Protein AF-A0A936GBW5-F1 (afdb_monomer)

Foldseek 3Di:
DDDDDDPDLALVSVQVSLVPDDQDQEEEDQPPVSVVVHDRVHHYDYDPDCPPCPVVVVLVVVCCVQVVCSVDVPPDDDPDPVVVRVVVVVVVVVVVVVVVD

pLDDT: mean 88.32, std 7.28, range [64.94, 95.25]

Radius of gyration: 15.03 Å; Cα contacts (8 Å, |Δi|>4): 65; chains: 1; bounding box: 37×28×36 Å

Mean predicted aligned error: 4.81 Å

Secondary structure (DSSP, 8-state):
------SS--HHHHHHHHHHSPPPSSEEE---TTGGG---SS-EEE---GGGTHHHHHHHHHHHHH-HHHH-TTT---S-HHHHHHHHHHHHHHHHHHHH-

Structure (mmCIF, N/CA/C/O backbone):
data_AF-A0A936GBW5-F1
#
_entry.id   AF-A0A936GBW5-F1
#
loop_
_atom_site.group_PDB
_atom_site.id
_atom_site.type_symbol
_atom_site.label_atom_id
_atom_site.label_alt_id
_atom_site.label_comp_id
_atom_site.label_asym_id
_atom_site.label_entity_id
_atom_site.label_seq_id
_atom_site.pdbx_PDB_ins_code
_atom_site.Cartn_x
_atom_site.Cartn_y
_atom_site.Cartn_z
_atom_site.occupancy
_atom_site.B_iso_or_equiv
_atom_site.auth_seq_id
_atom_site.auth_comp_id
_atom_site.auth_asym_id
_atom_site.auth_atom_id
_atom_site.pdbx_PDB_model_num
ATOM 1 N N . MET A 1 1 ? 0.522 -0.564 13.061 1.00 66.50 1 MET A N 1
ATOM 2 C CA . MET A 1 1 ? 0.263 -0.143 11.666 1.00 66.50 1 MET A CA 1
ATOM 3 C C . MET A 1 1 ? 0.545 -1.325 10.747 1.00 66.50 1 MET A C 1
ATOM 5 O O . MET A 1 1 ? 1.655 -1.844 10.797 1.00 66.50 1 MET A O 1
ATOM 9 N N . SER A 1 2 ? -0.458 -1.798 9.999 1.00 81.44 2 SER A N 1
ATOM 10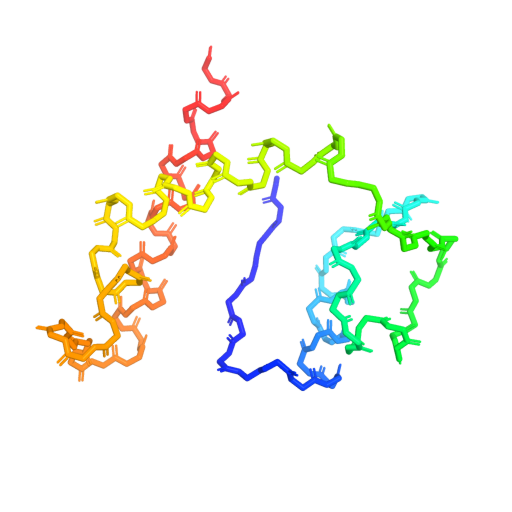 C CA . SER A 1 2 ? -0.316 -2.895 9.024 1.00 81.44 2 SER A CA 1
ATOM 11 C C . SER A 1 2 ? -0.090 -2.326 7.622 1.00 81.44 2 SER A C 1
ATOM 13 O O . SER A 1 2 ? -0.585 -1.241 7.325 1.00 81.44 2 SER A O 1
ATOM 15 N N . TRP A 1 3 ? 0.669 -3.026 6.784 1.00 89.88 3 TRP A N 1
ATOM 16 C CA . TRP A 1 3 ? 0.929 -2.657 5.392 1.00 89.88 3 TRP A CA 1
ATOM 17 C C . TRP A 1 3 ? 1.242 -3.912 4.576 1.00 89.88 3 TRP A C 1
ATOM 19 O O . TRP A 1 3 ? 1.694 -4.916 5.128 1.00 89.88 3 TRP A O 1
ATOM 29 N N . ASP A 1 4 ? 1.047 -3.832 3.262 1.00 90.75 4 ASP A N 1
ATOM 30 C CA . ASP A 1 4 ? 1.396 -4.899 2.327 1.00 90.75 4 ASP A CA 1
ATOM 31 C C . ASP A 1 4 ? 1.863 -4.323 0.980 1.00 90.75 4 ASP A C 1
ATOM 33 O O . ASP A 1 4 ? 1.617 -3.156 0.665 1.00 90.75 4 ASP A O 1
ATOM 37 N N . VAL A 1 5 ? 2.558 -5.133 0.181 1.00 90.56 5 VAL A N 1
ATOM 38 C CA . VAL A 1 5 ? 3.005 -4.785 -1.173 1.00 90.56 5 VAL A CA 1
ATOM 39 C C . VAL A 1 5 ? 2.472 -5.815 -2.156 1.00 90.56 5 VAL A C 1
ATOM 41 O O . VAL A 1 5 ? 2.961 -6.939 -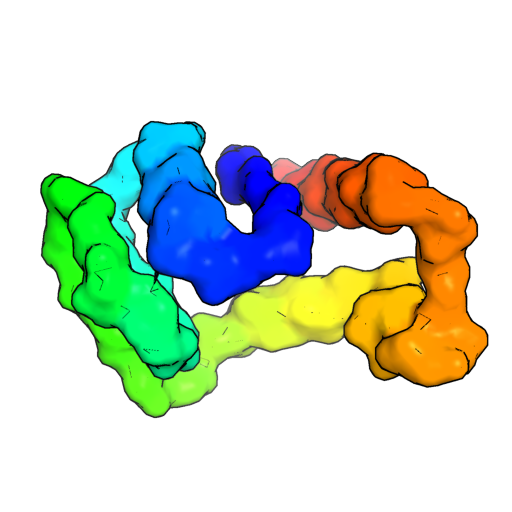2.237 1.00 90.56 5 VAL A O 1
ATOM 44 N N . VAL A 1 6 ? 1.515 -5.385 -2.974 1.00 90.19 6 VAL A N 1
ATOM 45 C CA . VAL A 1 6 ? 0.945 -6.192 -4.056 1.00 90.19 6 VAL A CA 1
ATOM 46 C C . VAL A 1 6 ? 1.631 -5.880 -5.388 1.00 90.19 6 VAL A C 1
ATOM 48 O O . VAL A 1 6 ? 1.819 -4.719 -5.757 1.00 90.19 6 VAL A O 1
ATOM 51 N N . ALA A 1 7 ? 2.024 -6.919 -6.130 1.00 87.50 7 ALA A N 1
ATOM 52 C CA . ALA A 1 7 ? 2.650 -6.764 -7.448 1.00 87.50 7 ALA A CA 1
ATOM 53 C C . ALA A 1 7 ? 1.638 -6.353 -8.531 1.00 87.50 7 ALA A C 1
ATOM 55 O O . ALA A 1 7 ? 1.971 -5.603 -9.450 1.00 87.50 7 ALA A O 1
ATOM 56 N N . HIS A 1 8 ? 0.400 -6.830 -8.394 1.00 90.19 8 HIS A N 1
ATOM 57 C CA . HIS A 1 8 ? -0.701 -6.579 -9.311 1.00 90.19 8 HIS A CA 1
A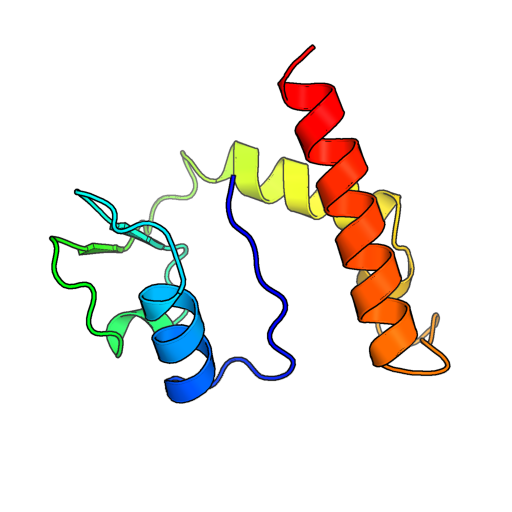TOM 58 C C . HIS A 1 8 ? -1.918 -6.110 -8.516 1.00 90.19 8 HIS A C 1
ATOM 60 O O . HIS A 1 8 ? -2.203 -6.636 -7.444 1.00 90.19 8 HIS A O 1
ATOM 66 N N . ARG A 1 9 ? -2.633 -5.114 -9.045 1.00 89.94 9 ARG A N 1
ATOM 67 C CA . ARG A 1 9 ? -3.864 -4.577 -8.447 1.00 89.94 9 ARG A CA 1
ATOM 68 C C . ARG A 1 9 ? -5.084 -5.360 -8.943 1.00 89.94 9 ARG A C 1
ATOM 70 O O . ARG A 1 9 ? -5.969 -4.772 -9.556 1.00 89.94 9 ARG A O 1
ATOM 77 N N . THR A 1 10 ? -5.074 -6.683 -8.776 1.00 93.81 10 THR A N 1
ATOM 78 C CA . THR A 1 10 ? -6.240 -7.525 -9.091 1.00 93.81 10 THR A CA 1
ATOM 79 C C . THR A 1 10 ? -7.174 -7.592 -7.888 1.00 93.81 10 THR A C 1
ATOM 81 O O . THR A 1 10 ? -6.732 -7.376 -6.756 1.00 93.81 10 THR A O 1
ATOM 84 N N . THR A 1 11 ? -8.449 -7.895 -8.119 1.00 93.50 11 THR A N 1
ATOM 85 C CA . THR A 1 11 ? -9.446 -8.037 -7.049 1.00 93.50 11 THR A CA 1
ATOM 86 C C . THR A 1 11 ? -9.006 -9.073 -6.017 1.00 93.50 11 THR A C 1
ATOM 88 O O . THR A 1 11 ? -9.054 -8.801 -4.825 1.00 93.50 11 THR A O 1
ATOM 91 N N . GLU A 1 12 ? -8.456 -10.207 -6.450 1.00 94.44 12 GLU A N 1
ATOM 92 C CA . GLU A 1 12 ? -7.992 -11.281 -5.563 1.00 94.44 12 GLU A CA 1
ATOM 93 C C . GLU A 1 12 ? -6.824 -10.821 -4.684 1.00 94.44 12 GLU A C 1
ATOM 95 O O . GLU A 1 12 ? -6.785 -11.102 -3.486 1.00 94.44 12 GLU A O 1
ATOM 100 N N . ALA A 1 13 ? -5.872 -10.080 -5.260 1.00 94.50 13 ALA A N 1
ATOM 101 C CA . ALA A 1 13 ? -4.725 -9.568 -4.517 1.00 94.50 13 ALA A CA 1
ATOM 102 C C . ALA A 1 13 ? -5.145 -8.526 -3.469 1.00 94.50 13 ALA A C 1
ATOM 104 O O . ALA A 1 13 ? -4.613 -8.521 -2.356 1.00 94.50 13 ALA A O 1
ATOM 105 N N . LEU A 1 14 ? -6.098 -7.658 -3.818 1.00 93.69 14 LEU A N 1
ATOM 106 C CA . LEU A 1 14 ? -6.634 -6.643 -2.914 1.00 93.69 14 LEU A CA 1
ATOM 107 C C . LEU A 1 14 ? -7.508 -7.266 -1.816 1.00 93.69 14 LEU A C 1
ATOM 109 O O . LEU A 1 14 ? -7.342 -6.909 -0.652 1.00 93.69 14 LEU A O 1
ATOM 113 N N . GLN A 1 15 ? -8.352 -8.245 -2.151 1.00 95.06 15 GLN A N 1
ATOM 114 C CA . GLN A 1 15 ? -9.165 -8.987 -1.184 1.00 95.06 15 GLN A CA 1
ATOM 115 C C . GLN A 1 15 ? -8.277 -9.721 -0.172 1.00 95.06 15 GLN A C 1
ATOM 117 O O . GLN A 1 15 ? -8.453 -9.577 1.035 1.00 95.06 15 GLN A O 1
ATOM 122 N N .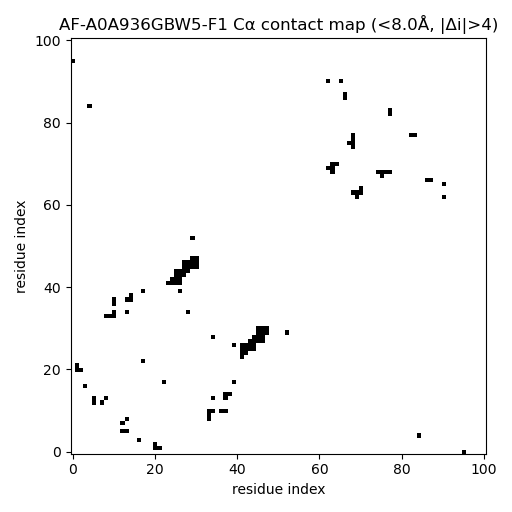 ALA A 1 16 ? -7.234 -10.411 -0.641 1.00 94.44 16 ALA A N 1
ATOM 123 C CA . ALA A 1 16 ? -6.294 -11.089 0.247 1.00 94.44 16 ALA A CA 1
ATOM 124 C C . ALA A 1 16 ? -5.516 -10.103 1.145 1.00 94.44 16 ALA A C 1
ATOM 126 O O . ALA A 1 16 ? -5.162 -10.434 2.277 1.00 94.44 16 ALA A O 1
ATOM 127 N N . CYS A 1 17 ? -5.226 -8.890 0.655 1.00 93.19 17 CYS A N 1
ATOM 128 C CA . CYS A 1 17 ? -4.624 -7.827 1.465 1.00 93.19 17 CYS A CA 1
ATOM 129 C C . CYS A 1 17 ? -5.577 -7.360 2.576 1.00 93.19 17 CYS A C 1
ATOM 131 O O . CYS A 1 17 ? -5.147 -7.170 3.714 1.00 93.19 17 CYS A O 1
ATOM 133 N N . LEU A 1 18 ? -6.859 -7.192 2.251 1.00 92.62 18 LEU A N 1
ATOM 134 C CA . LEU A 1 18 ? -7.906 -6.771 3.178 1.00 92.62 18 LEU A CA 1
ATOM 135 C C . LEU A 1 18 ? -8.152 -7.807 4.283 1.00 92.62 18 LEU A C 1
ATOM 137 O O . LEU A 1 18 ? -8.236 -7.452 5.454 1.00 92.62 18 LEU A O 1
ATOM 141 N N . GLU A 1 19 ? -8.177 -9.092 3.933 1.00 93.50 19 GLU A N 1
ATOM 142 C CA . GLU A 1 19 ? -8.357 -10.196 4.886 1.00 93.50 19 GLU A CA 1
ATOM 143 C C . GLU A 1 19 ? -7.198 -10.324 5.882 1.00 93.50 19 GLU A C 1
ATOM 145 O O . GLU A 1 19 ? -7.405 -10.669 7.045 1.00 93.50 19 GLU A O 1
ATOM 150 N N . ARG A 1 20 ? -5.966 -10.019 5.452 1.00 92.62 20 ARG A N 1
ATOM 151 C CA . ARG A 1 20 ? -4.787 -9.998 6.336 1.00 92.62 20 ARG A CA 1
ATOM 152 C C . ARG A 1 20 ? -4.702 -8.741 7.199 1.00 92.62 20 ARG A C 1
ATOM 154 O O . ARG A 1 20 ? -3.945 -8.721 8.173 1.00 92.62 20 ARG A O 1
ATOM 161 N N . ALA A 1 21 ? -5.397 -7.673 6.822 1.00 91.38 21 ALA A N 1
ATOM 162 C CA . ALA A 1 21 ? -5.353 -6.419 7.550 1.00 91.38 21 ALA A CA 1
ATOM 163 C C . ALA A 1 21 ? -6.166 -6.510 8.856 1.00 91.38 21 ALA A C 1
ATOM 165 O O . ALA A 1 21 ? -7.142 -7.261 8.945 1.00 91.38 21 ALA A O 1
ATOM 166 N N . PRO A 1 22 ? -5.797 -5.727 9.887 1.00 91.94 22 PRO A N 1
ATOM 167 C CA . PRO A 1 22 ? -6.674 -5.504 11.027 1.00 91.94 22 PRO A CA 1
ATOM 168 C C . PRO A 1 22 ? -8.036 -5.000 10.546 1.00 91.94 22 PRO A C 1
ATOM 170 O O . PRO A 1 22 ? -8.102 -4.021 9.803 1.00 91.94 22 PRO A O 1
ATOM 173 N N . GLN A 1 23 ? -9.104 -5.672 10.972 1.00 92.38 23 GLN A N 1
ATOM 174 C CA . GLN A 1 23 ? -10.454 -5.348 10.526 1.00 92.38 23 GLN A CA 1
ATOM 175 C C . GLN A 1 23 ? -10.892 -3.990 11.079 1.00 92.38 23 GLN A C 1
ATOM 177 O O . GLN A 1 23 ? -10.775 -3.724 12.280 1.00 92.38 23 GLN A O 1
ATOM 182 N N . ALA A 1 24 ? -11.381 -3.125 10.194 1.00 91.12 24 ALA A N 1
ATOM 183 C CA . ALA A 1 24 ? -11.862 -1.799 10.549 1.00 91.12 24 ALA A CA 1
ATOM 184 C C . ALA A 1 24 ? -13.374 -1.808 10.806 1.00 91.12 24 ALA A C 1
ATOM 186 O O . ALA A 1 24 ? -14.113 -2.623 10.262 1.00 91.12 24 ALA A O 1
ATOM 187 N N . LYS A 1 25 ? -13.849 -0.854 11.616 1.00 94.38 25 LYS A N 1
ATOM 188 C CA . LYS A 1 25 ? -15.291 -0.603 11.788 1.00 94.38 25 LYS A CA 1
ATOM 189 C C . LYS A 1 25 ? -15.909 0.144 10.602 1.00 94.38 25 LYS A C 1
ATOM 191 O O . LYS A 1 25 ? -17.121 0.112 10.450 1.00 94.38 25 LYS A O 1
ATOM 196 N N . GLN A 1 26 ? -15.081 0.834 9.821 1.00 93.00 26 GLN A N 1
ATOM 197 C CA . GLN A 1 26 ? -15.453 1.638 8.663 1.00 93.00 26 GLN A CA 1
ATOM 198 C C . GLN A 1 26 ? -14.272 1.644 7.693 1.00 93.00 26 GLN A C 1
ATOM 200 O O . GLN A 1 26 ? -13.132 1.848 8.123 1.00 93.00 26 GLN A O 1
ATOM 205 N N . TYR A 1 27 ? -14.544 1.449 6.406 1.00 91.88 27 TYR A N 1
ATOM 206 C CA . TYR A 1 27 ? -13.538 1.492 5.349 1.00 91.88 27 TYR A CA 1
ATOM 207 C C . TYR A 1 27 ? -13.724 2.710 4.444 1.00 91.88 27 TYR A C 1
ATOM 209 O O . TYR A 1 27 ? -14.850 3.095 4.132 1.00 91.88 27 TYR A O 1
ATOM 217 N N . TYR A 1 28 ? -12.601 3.268 3.987 1.00 88.38 28 TYR A N 1
ATOM 218 C CA . TYR A 1 28 ? -12.541 4.377 3.035 1.00 88.38 28 TYR A CA 1
ATOM 219 C C . TYR A 1 28 ? -11.565 4.046 1.903 1.00 88.38 28 TYR A C 1
ATOM 221 O O . TYR A 1 28 ? -10.548 3.387 2.142 1.00 88.38 28 TYR A O 1
ATOM 229 N N . SER A 1 29 ? -11.846 4.511 0.685 1.00 86.94 29 SER A N 1
ATOM 230 C CA . SER A 1 29 ? -10.964 4.340 -0.479 1.00 86.94 29 SER A CA 1
ATOM 231 C C . SER A 1 29 ? -10.870 5.604 -1.342 1.00 86.94 29 SER A C 1
ATOM 233 O O . SER A 1 29 ? -11.698 6.506 -1.230 1.00 86.94 29 SER A O 1
ATOM 235 N N . ASP A 1 30 ? -9.867 5.642 -2.227 1.00 83.44 30 ASP A N 1
ATOM 236 C CA . ASP A 1 30 ? -9.590 6.722 -3.188 1.00 83.44 30 ASP A CA 1
ATOM 237 C C . ASP A 1 30 ? -10.319 6.551 -4.538 1.00 83.44 30 ASP A C 1
ATOM 239 O O . ASP A 1 30 ? -9.851 7.047 -5.566 1.00 83.44 30 ASP A O 1
ATOM 243 N N . ALA A 1 31 ? -11.446 5.827 -4.550 1.00 84.06 31 ALA A N 1
ATOM 244 C CA . ALA A 1 31 ? -12.260 5.562 -5.740 1.00 84.06 31 ALA A CA 1
ATOM 245 C C . ALA A 1 31 ? -11.559 4.781 -6.873 1.00 84.06 31 ALA A C 1
ATOM 247 O O . ALA A 1 31 ? -12.006 4.801 -8.023 1.00 84.06 31 ALA A O 1
ATOM 248 N N . PHE A 1 32 ? -10.468 4.057 -6.592 1.00 86.88 32 PHE A N 1
ATOM 249 C CA . PHE A 1 32 ? -9.954 3.088 -7.561 1.00 86.88 32 PHE A CA 1
ATOM 250 C C . PHE A 1 32 ? -11.014 1.997 -7.836 1.00 86.88 32 PHE A C 1
ATOM 252 O O . PHE A 1 32 ? -11.419 1.318 -6.891 1.00 86.88 32 PHE A O 1
ATOM 259 N N . PRO A 1 33 ? -11.409 1.743 -9.105 1.00 88.12 33 PRO A N 1
ATOM 260 C CA . PRO A 1 33 ? -12.550 0.874 -9.427 1.00 88.12 33 PRO A CA 1
ATOM 261 C C . PRO A 1 33 ? -12.482 -0.552 -8.870 1.00 88.12 33 PRO A C 1
ATOM 263 O O . PRO A 1 33 ? -13.508 -1.192 -8.677 1.00 88.12 33 PRO A O 1
ATOM 266 N N . GLY A 1 34 ? -11.281 -1.074 -8.602 1.00 87.50 34 GLY A N 1
ATOM 267 C CA . GLY A 1 34 ? -11.134 -2.404 -8.009 1.00 87.50 34 GLY A CA 1
ATOM 268 C C . GLY A 1 34 ? -11.697 -2.510 -6.587 1.00 87.50 34 GLY A C 1
ATOM 269 O O . GLY A 1 34 ? -12.070 -3.604 -6.174 1.00 87.50 34 GLY A O 1
ATOM 270 N N . TYR A 1 35 ? -11.790 -1.402 -5.846 1.00 90.75 35 TYR A N 1
ATOM 271 C CA . TYR A 1 35 ? -12.286 -1.401 -4.468 1.00 90.75 35 TYR A CA 1
ATOM 272 C C . TYR A 1 35 ? -13.785 -1.687 -4.363 1.00 90.75 35 TYR A C 1
ATOM 274 O O . TYR A 1 35 ? -14.199 -2.379 -3.439 1.00 90.75 35 TYR A O 1
ATOM 282 N N . ASP A 1 36 ? -14.577 -1.287 -5.357 1.00 89.44 36 ASP A N 1
ATOM 283 C CA . ASP A 1 36 ? -16.024 -1.551 -5.381 1.00 89.44 36 ASP A CA 1
ATOM 284 C C . ASP A 1 36 ? -16.362 -3.044 -5.517 1.00 89.44 36 ASP A C 1
ATOM 286 O O . ASP A 1 36 ? -17.499 -3.454 -5.300 1.00 89.44 36 ASP A O 1
ATOM 290 N N . THR A 1 37 ? -15.371 -3.872 -5.862 1.00 91.38 37 THR A N 1
ATOM 291 C CA . THR A 1 37 ? -15.532 -5.325 -6.017 1.00 91.38 37 THR A CA 1
ATOM 292 C C . THR A 1 37 ? -15.163 -6.123 -4.764 1.00 91.38 37 THR A C 1
ATOM 294 O O . THR A 1 37 ? -15.267 -7.348 -4.778 1.00 91.38 37 THR A O 1
ATOM 297 N N . LEU A 1 38 ? -14.715 -5.460 -3.691 1.00 94.25 38 LEU A N 1
ATOM 298 C CA . LEU A 1 38 ? -14.222 -6.125 -2.483 1.00 94.25 38 LEU A CA 1
ATOM 299 C C . LEU A 1 38 ? -15.320 -6.379 -1.450 1.00 94.25 38 LEU A C 1
ATOM 301 O O . LEU A 1 38 ? -16.274 -5.616 -1.305 1.00 94.25 38 LEU A O 1
ATOM 305 N N . TYR A 1 39 ? -15.128 -7.436 -0.663 1.00 94.75 39 TYR A N 1
ATOM 306 C CA . TYR A 1 39 ? -15.940 -7.720 0.513 1.00 94.75 39 TYR A CA 1
ATOM 307 C C . TYR A 1 39 ? -15.245 -7.202 1.778 1.00 94.75 39 TYR A C 1
ATOM 309 O O . TYR A 1 39 ? -14.229 -7.751 2.208 1.00 94.75 39 TYR A O 1
ATOM 317 N N . TYR A 1 40 ? -15.817 -6.154 2.378 1.00 93.44 40 TYR A N 1
ATOM 318 C CA . TYR A 1 40 ? -15.228 -5.429 3.510 1.00 93.44 40 TYR A CA 1
ATOM 319 C C . TYR A 1 40 ? -15.610 -5.953 4.897 1.00 93.44 40 TYR A C 1
ATOM 321 O O . TYR A 1 40 ? -14.910 -5.670 5.865 1.00 93.44 40 TYR A O 1
ATOM 329 N N . GLY A 1 41 ? -16.727 -6.676 5.032 1.00 92.94 41 GLY A N 1
ATOM 330 C CA . GLY A 1 41 ? -17.227 -7.135 6.338 1.00 92.94 41 GLY A CA 1
ATOM 331 C C . GLY A 1 41 ? -17.664 -6.017 7.307 1.00 92.94 41 GLY A C 1
ATOM 332 O O . GLY A 1 41 ? -18.087 -6.311 8.422 1.00 92.94 41 GLY A O 1
ATOM 333 N N . ALA A 1 42 ? -17.590 -4.751 6.890 1.00 94.31 42 ALA A N 1
ATOM 334 C CA . ALA A 1 42 ? -18.057 -3.557 7.591 1.00 94.31 42 ALA A CA 1
ATOM 335 C C . ALA A 1 42 ? -18.473 -2.496 6.549 1.00 94.31 42 ALA A C 1
ATOM 337 O O . ALA A 1 42 ? -18.192 -2.685 5.359 1.00 94.31 42 ALA A O 1
ATOM 338 N N . PRO A 1 43 ? -19.135 -1.392 6.944 1.00 94.19 43 PRO A N 1
ATOM 339 C CA . PRO A 1 43 ? -19.532 -0.372 5.986 1.00 94.19 43 PRO A CA 1
ATOM 340 C C . PRO A 1 43 ? -18.320 0.248 5.277 1.00 94.19 43 PRO A C 1
ATOM 342 O O . PRO A 1 43 ? -17.255 0.468 5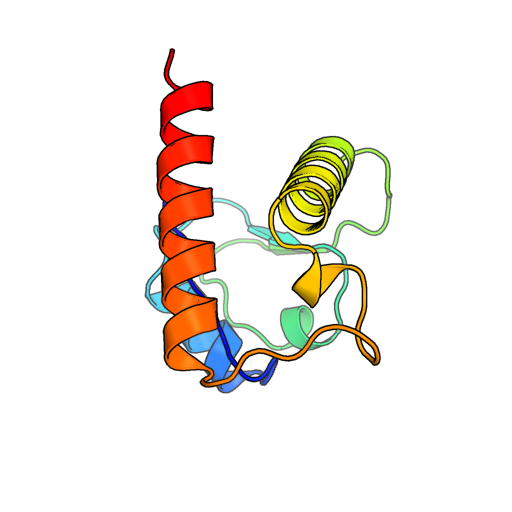.865 1.00 94.19 43 PRO A O 1
ATOM 345 N N . TYR A 1 44 ? -18.508 0.504 3.987 1.00 92.25 44 TYR A N 1
ATOM 346 C CA . TYR A 1 44 ? -17.508 1.030 3.070 1.00 92.25 44 TYR A CA 1
ATOM 347 C C . TYR A 1 44 ? -18.043 2.307 2.428 1.00 92.25 44 TYR A C 1
ATOM 349 O O . TYR A 1 44 ? -19.183 2.343 1.964 1.00 92.25 44 TYR A O 1
ATOM 357 N N . GLU A 1 45 ? -17.215 3.347 2.409 1.00 89.31 45 GLU A N 1
ATOM 358 C CA . GLU A 1 45 ? -17.518 4.616 1.761 1.00 89.31 45 GLU A CA 1
ATOM 359 C C . GLU A 1 45 ? -16.414 4.981 0.765 1.00 89.31 45 GLU A C 1
ATOM 361 O O . GLU A 1 45 ? -15.240 5.125 1.118 1.00 89.31 45 GLU A O 1
ATOM 366 N N . MET A 1 46 ? -16.806 5.167 -0.494 1.00 84.88 46 MET A N 1
ATOM 367 C CA . MET A 1 46 ? -15.926 5.705 -1.524 1.00 84.88 46 MET A CA 1
ATOM 368 C C . MET A 1 46 ? -15.834 7.224 -1.369 1.00 84.88 46 MET A C 1
ATOM 370 O O . MET A 1 46 ? -16.827 7.936 -1.537 1.00 84.88 46 MET A O 1
ATOM 374 N N . ARG A 1 47 ? -14.635 7.731 -1.072 1.00 78.69 47 ARG A N 1
ATOM 375 C CA . ARG A 1 47 ? -14.394 9.172 -0.949 1.00 78.69 47 ARG A CA 1
ATOM 376 C C . ARG A 1 47 ? -14.069 9.744 -2.325 1.00 78.69 47 ARG A C 1
ATOM 378 O O . ARG A 1 47 ? -12.989 9.534 -2.869 1.00 78.69 47 ARG A O 1
ATOM 385 N N . ASN A 1 48 ? -15.035 10.463 -2.892 1.00 71.12 48 ASN A N 1
ATOM 386 C CA . ASN A 1 48 ? -14.883 11.166 -4.171 1.00 71.12 48 ASN A CA 1
ATOM 387 C C . ASN A 1 48 ? -14.298 12.572 -4.008 1.00 71.12 48 ASN A C 1
ATOM 389 O O . ASN A 1 48 ? -13.848 13.189 -4.977 1.00 71.12 48 ASN A O 1
ATOM 393 N N . ASP A 1 49 ? -14.318 13.097 -2.787 1.00 71.50 49 ASP A N 1
ATOM 394 C CA . ASP A 1 49 ? -13.792 14.399 -2.443 1.00 71.50 49 ASP A CA 1
ATOM 395 C C . ASP A 1 49 ? -12.323 14.302 -2.009 1.00 71.50 49 ASP A C 1
ATOM 397 O O . ASP A 1 49 ? -11.944 13.624 -1.061 1.00 71.50 49 ASP A O 1
ATOM 401 N N . LYS A 1 50 ? -11.451 15.044 -2.698 1.00 64.94 50 LYS A N 1
ATOM 402 C CA . LYS A 1 50 ? -10.000 15.090 -2.417 1.00 64.94 50 LYS A CA 1
ATOM 403 C C . LYS A 1 50 ? -9.643 15.843 -1.128 1.00 64.94 50 LYS A C 1
ATOM 405 O O . LYS A 1 50 ? -8.484 16.190 -0.919 1.00 64.94 50 LYS A O 1
ATOM 410 N N . GLN A 1 51 ? -10.629 16.166 -0.296 1.00 66.31 51 GLN A N 1
ATOM 411 C CA . GLN A 1 51 ? -10.441 17.022 0.874 1.00 66.31 51 GLN A CA 1
ATOM 412 C C . GLN A 1 51 ? -9.645 16.313 1.979 1.00 66.31 51 GLN A C 1
ATOM 414 O O . GLN A 1 51 ? -8.916 16.966 2.719 1.00 66.31 51 GLN A O 1
ATOM 419 N N . GLU A 1 52 ? -9.687 14.978 2.024 1.00 67.00 52 GLU A N 1
ATOM 420 C CA . GLU A 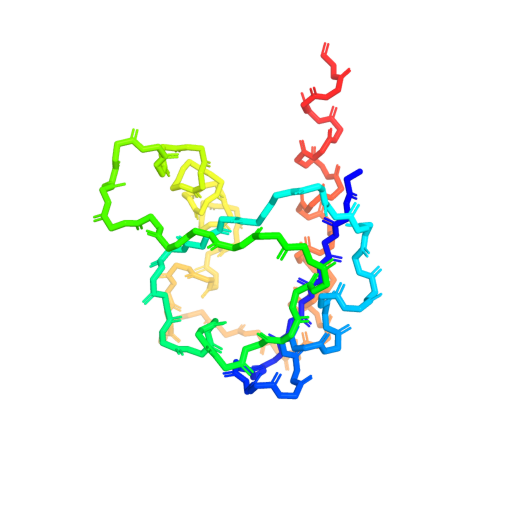1 52 ? -9.040 14.178 3.074 1.00 67.00 52 GLU A CA 1
ATOM 421 C C . GLU A 1 52 ? -7.821 13.373 2.583 1.00 67.00 52 GLU A C 1
ATOM 423 O O . GLU A 1 52 ? -7.213 12.621 3.343 1.00 67.00 52 GLU A O 1
ATOM 428 N N . THR A 1 53 ? -7.387 13.553 1.329 1.00 70.69 53 THR A N 1
ATOM 429 C CA . THR A 1 53 ? -6.263 12.783 0.761 1.00 70.69 53 THR A CA 1
ATOM 430 C C . THR A 1 53 ? -4.886 13.372 1.078 1.00 70.69 53 THR A C 1
ATOM 432 O O . THR A 1 53 ? -3.877 12.821 0.642 1.00 70.69 53 THR A O 1
ATOM 435 N N . TYR A 1 54 ? -4.802 14.474 1.834 1.00 74.56 54 TYR A N 1
ATOM 436 C CA . TYR A 1 54 ? -3.534 15.154 2.141 1.00 74.56 54 TYR A CA 1
ATOM 437 C C . TYR A 1 54 ? -2.497 14.218 2.779 1.00 74.56 54 TYR A C 1
ATOM 439 O O . TYR A 1 54 ? -1.330 14.232 2.387 1.00 74.56 54 TYR A O 1
ATOM 447 N N . SER A 1 55 ? -2.918 13.370 3.720 1.00 81.44 55 SER A N 1
ATOM 448 C CA . SER A 1 55 ? -2.030 12.421 4.401 1.00 81.44 55 SER A CA 1
ATOM 449 C C . SER A 1 55 ? -1.478 11.366 3.437 1.00 81.44 55 SER A C 1
ATOM 451 O O . SER A 1 55 ? -0.274 11.115 3.414 1.00 81.44 55 SER A O 1
ATOM 453 N N . VAL A 1 56 ? -2.336 10.797 2.587 1.00 83.69 56 VAL A N 1
ATOM 454 C CA . VAL A 1 56 ? -1.954 9.796 1.580 1.00 83.69 56 VAL A CA 1
ATOM 455 C C . VAL A 1 56 ? -1.026 10.407 0.531 1.00 83.69 56 VAL A C 1
ATOM 457 O O . VAL A 1 56 ? -0.010 9.806 0.180 1.00 83.69 56 VAL A O 1
ATOM 460 N N . GLU A 1 57 ? -1.317 11.621 0.061 1.00 86.94 57 GLU A N 1
ATOM 461 C CA . GLU A 1 57 ? -0.468 12.317 -0.908 1.00 86.94 57 GLU A CA 1
ATOM 462 C C . GLU A 1 57 ? 0.891 12.710 -0.323 1.00 86.94 57 GLU A C 1
ATOM 464 O O . GLU A 1 57 ? 1.910 12.560 -1.003 1.00 86.94 57 GLU A O 1
ATOM 469 N N . ALA A 1 58 ? 0.941 13.128 0.944 1.00 88.94 58 ALA A N 1
ATOM 470 C CA . ALA A 1 58 ? 2.197 13.380 1.645 1.00 88.94 58 ALA A CA 1
ATOM 471 C C . ALA A 1 58 ? 3.047 12.100 1.750 1.00 88.94 58 ALA A C 1
ATOM 473 O O . A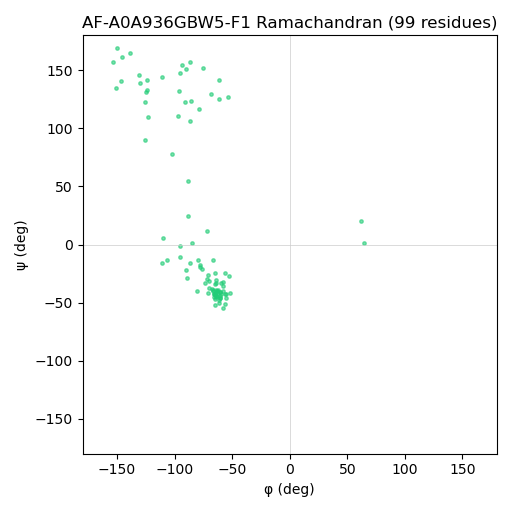LA A 1 58 ? 4.218 12.105 1.367 1.00 88.94 58 ALA A O 1
ATOM 474 N N . VAL A 1 59 ? 2.450 10.972 2.158 1.00 91.19 59 VAL A N 1
ATOM 475 C CA . VAL A 1 59 ? 3.138 9.665 2.206 1.00 91.19 59 VAL A CA 1
ATOM 476 C C . VAL A 1 59 ? 3.629 9.253 0.815 1.00 91.19 59 VAL A C 1
ATOM 478 O O . VAL A 1 59 ? 4.768 8.809 0.657 1.00 91.19 59 VAL A O 1
ATOM 481 N N . ASN A 1 60 ? 2.801 9.422 -0.219 1.00 91.19 60 ASN A N 1
ATOM 482 C CA . ASN A 1 60 ? 3.171 9.129 -1.603 1.00 91.19 60 ASN A CA 1
ATOM 483 C C . ASN A 1 60 ? 4.339 10.006 -2.082 1.00 91.19 60 ASN A C 1
ATOM 485 O O . ASN A 1 60 ? 5.212 9.528 -2.818 1.00 91.19 60 ASN A O 1
ATOM 489 N N . ALA A 1 61 ? 4.364 11.281 -1.691 1.00 92.62 61 ALA A N 1
ATOM 490 C CA . ALA A 1 61 ? 5.455 12.198 -1.993 1.00 92.62 61 ALA A CA 1
ATOM 491 C C . ALA A 1 61 ? 6.757 11.753 -1.315 1.00 92.62 61 ALA A C 1
ATOM 493 O O . ALA A 1 61 ? 7.776 11.642 -2.001 1.00 92.62 61 ALA A O 1
ATOM 494 N N . ASP A 1 62 ? 6.717 11.399 -0.029 1.00 94.44 62 ASP A N 1
ATOM 495 C CA . ASP A 1 62 ? 7.873 10.881 0.713 1.00 94.44 62 ASP A CA 1
ATOM 496 C C . ASP A 1 62 ? 8.400 9.580 0.098 1.00 94.44 62 ASP A C 1
ATOM 498 O O . ASP A 1 62 ? 9.594 9.430 -0.178 1.00 94.44 62 ASP A O 1
ATOM 502 N N . LEU A 1 63 ? 7.505 8.648 -0.217 1.00 93.62 63 LEU A N 1
ATOM 503 C CA . LEU A 1 63 ? 7.858 7.370 -0.821 1.00 93.62 63 LEU A CA 1
ATOM 504 C C . LEU A 1 63 ? 8.550 7.565 -2.182 1.00 93.62 63 LEU A C 1
ATOM 506 O O . LEU A 1 63 ? 9.571 6.930 -2.454 1.00 93.62 63 LEU A O 1
ATOM 510 N N . ARG A 1 64 ? 8.080 8.503 -3.018 1.00 94.12 64 ARG A N 1
ATOM 511 C CA . ARG A 1 64 ? 8.748 8.892 -4.280 1.00 94.12 64 ARG A CA 1
ATOM 512 C C . ARG A 1 64 ? 10.029 9.700 -4.057 1.00 94.12 64 ARG A C 1
ATOM 514 O O . ARG A 1 64 ? 10.941 9.638 -4.891 1.00 94.12 64 ARG A O 1
ATOM 521 N N . HIS A 1 65 ? 10.112 10.457 -2.966 1.00 93.12 65 HIS A N 1
ATOM 522 C CA . HIS A 1 65 ? 11.296 11.220 -2.596 1.00 93.12 65 HIS A CA 1
ATOM 523 C C . HIS A 1 65 ? 12.465 10.280 -2.293 1.00 93.12 65 HIS A C 1
ATOM 525 O O . HIS A 1 65 ? 13.517 10.428 -2.925 1.00 93.12 65 HIS A O 1
ATOM 531 N N . TYR A 1 66 ? 12.256 9.292 -1.417 1.00 92.19 66 TYR A N 1
ATOM 532 C CA . TYR A 1 66 ? 13.283 8.334 -0.999 1.00 92.19 66 TYR A CA 1
ATOM 533 C C . TYR A 1 66 ? 13.496 7.204 -2.013 1.00 92.19 66 TYR A C 1
ATOM 535 O O . TYR A 1 66 ? 14.632 6.834 -2.306 1.00 92.19 66 TYR A O 1
ATOM 543 N N . LEU A 1 67 ? 12.428 6.675 -2.617 1.00 92.19 67 LEU A N 1
ATOM 544 C CA . LEU A 1 67 ? 12.512 5.605 -3.613 1.00 92.19 67 LEU A CA 1
ATOM 545 C C . LEU A 1 67 ? 12.347 6.178 -5.023 1.00 92.19 67 LEU A C 1
ATOM 547 O O . LEU A 1 67 ? 11.308 6.016 -5.663 1.00 92.19 67 LEU A O 1
ATOM 551 N N . LYS A 1 68 ? 13.411 6.793 -5.566 1.00 89.75 68 LYS A N 1
ATOM 552 C CA . LYS A 1 68 ? 13.397 7.428 -6.907 1.00 89.75 68 LYS A CA 1
ATOM 553 C C . LYS A 1 68 ? 12.898 6.518 -8.035 1.00 89.75 68 LYS A C 1
ATOM 555 O O . LYS A 1 68 ? 12.325 7.012 -9.006 1.00 89.75 68 LYS A O 1
ATOM 560 N N . ARG A 1 69 ? 13.045 5.193 -7.896 1.00 89.00 69 ARG A N 1
ATOM 561 C CA . ARG A 1 69 ? 12.438 4.202 -8.803 1.00 89.00 69 ARG A CA 1
ATOM 562 C C . ARG A 1 69 ? 10.933 4.416 -8.984 1.00 89.00 69 ARG A C 1
ATOM 564 O O . ARG A 1 69 ? 10.446 4.309 -10.105 1.00 89.00 69 ARG A O 1
ATOM 571 N N . LEU A 1 70 ? 10.220 4.725 -7.906 1.00 90.06 70 LEU A N 1
ATOM 572 C CA . LEU A 1 70 ? 8.769 4.914 -7.892 1.00 90.06 70 LEU A CA 1
ATOM 573 C C . LEU A 1 70 ? 8.352 6.303 -8.404 1.00 90.06 70 LEU A C 1
ATOM 575 O O . LEU A 1 70 ? 7.194 6.503 -8.753 1.00 90.06 70 LEU A O 1
ATOM 579 N N . ALA A 1 71 ? 9.301 7.237 -8.530 1.00 91.44 71 ALA A N 1
ATOM 580 C CA . ALA A 1 71 ? 9.103 8.532 -9.183 1.00 91.44 71 ALA A CA 1
ATOM 581 C C . ALA A 1 71 ? 9.389 8.502 -10.699 1.00 91.44 71 ALA A C 1
ATOM 583 O O . ALA A 1 71 ? 8.836 9.296 -11.456 1.00 91.44 71 ALA A O 1
ATOM 584 N N . ARG A 1 72 ? 10.288 7.621 -11.166 1.00 87.75 72 ARG A N 1
ATOM 585 C CA . ARG A 1 72 ? 10.783 7.598 -12.556 1.00 87.75 72 ARG A CA 1
ATOM 586 C C . ARG A 1 72 ? 10.605 6.213 -13.190 1.00 87.75 72 ARG A C 1
ATOM 588 O O . ARG A 1 72 ? 11.513 5.381 -13.163 1.00 87.75 72 ARG A O 1
ATOM 595 N N . LYS A 1 73 ? 9.451 5.992 -13.831 1.00 78.00 73 LYS A N 1
ATOM 596 C CA . LYS A 1 73 ? 9.063 4.693 -14.422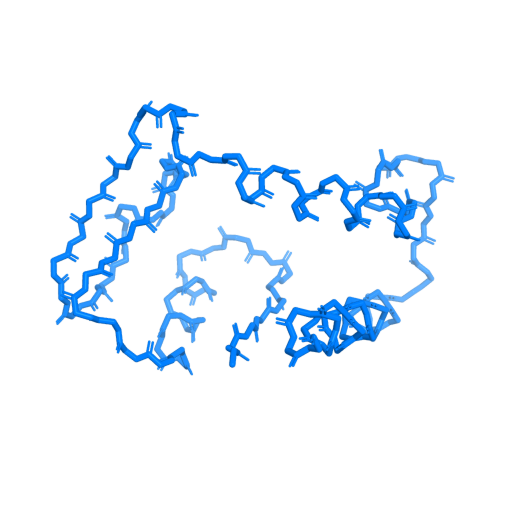 1.00 78.00 73 LYS A CA 1
ATOM 597 C C . LYS A 1 73 ? 10.052 4.151 -15.470 1.00 78.00 73 LYS A C 1
ATOM 599 O O . LYS A 1 73 ? 10.252 2.941 -15.509 1.00 78.00 73 LYS A O 1
ATOM 604 N N . SER A 1 74 ? 10.679 5.008 -16.280 1.00 81.00 74 SER A N 1
ATOM 605 C CA . SER A 1 74 ? 11.526 4.603 -17.421 1.00 81.00 74 SER A CA 1
ATOM 606 C C . SER A 1 74 ? 13.037 4.780 -17.226 1.00 81.00 74 SER A C 1
ATOM 608 O O . SER A 1 74 ? 13.805 4.265 -18.027 1.00 81.00 74 SER A O 1
ATOM 610 N N . ARG A 1 75 ? 13.487 5.520 -16.201 1.00 80.06 75 ARG A N 1
ATOM 611 C CA . ARG A 1 75 ? 14.913 5.894 -16.031 1.00 80.06 75 ARG A CA 1
ATOM 612 C C . ARG A 1 75 ? 15.611 5.216 -14.861 1.00 80.06 75 ARG A C 1
ATOM 614 O O . ARG A 1 75 ? 16.832 5.236 -14.776 1.00 80.06 75 ARG A O 1
ATOM 621 N N . CYS A 1 76 ? 14.845 4.645 -13.946 1.00 81.62 76 CYS A N 1
ATOM 622 C CA . CYS A 1 76 ? 15.365 3.922 -12.800 1.00 81.62 76 CYS A CA 1
ATOM 623 C C . CYS A 1 76 ? 14.746 2.534 -12.839 1.00 81.62 76 CYS A C 1
ATOM 625 O O . CYS A 1 76 ? 13.532 2.434 -12.976 1.00 81.62 76 CYS A O 1
ATOM 627 N N . PHE A 1 77 ? 15.544 1.480 -12.697 1.00 81.12 77 PHE A N 1
ATOM 628 C CA . PHE A 1 77 ? 15.065 0.099 -12.721 1.00 81.12 77 PHE A CA 1
ATOM 629 C C . PHE A 1 77 ? 15.474 -0.618 -11.441 1.00 81.12 77 PHE A C 1
ATOM 631 O O . PHE A 1 77 ? 16.572 -0.421 -10.923 1.00 81.12 77 PHE A O 1
ATOM 638 N N . SER A 1 78 ? 14.584 -1.461 -10.928 1.00 83.69 78 SER A N 1
ATOM 639 C CA . SER A 1 78 ? 14.930 -2.389 -9.857 1.00 83.69 78 SER A CA 1
ATOM 640 C C . SER A 1 78 ? 15.512 -3.640 -10.492 1.00 83.69 78 SER A C 1
ATOM 642 O O . SER A 1 78 ? 14.845 -4.275 -11.300 1.00 83.69 78 SER A O 1
ATOM 644 N N . ARG A 1 79 ? 16.734 -4.019 -10.104 1.00 85.38 79 ARG A N 1
ATOM 645 C CA . ARG A 1 79 ? 17.385 -5.241 -10.610 1.00 85.38 79 ARG A CA 1
ATOM 646 C C . ARG A 1 79 ? 16.567 -6.506 -10.330 1.00 85.38 79 ARG A C 1
ATOM 648 O O . ARG A 1 79 ? 16.626 -7.453 -11.101 1.00 85.38 79 ARG A O 1
ATOM 655 N N . ARG A 1 80 ? 15.833 -6.533 -9.210 1.00 90.06 80 ARG A N 1
ATOM 656 C CA . ARG A 1 80 ? 14.933 -7.623 -8.803 1.00 90.06 80 ARG A CA 1
ATOM 657 C C . ARG A 1 80 ? 13.729 -7.057 -8.053 1.00 90.06 80 ARG A C 1
ATOM 659 O O . ARG A 1 80 ? 13.908 -6.176 -7.210 1.00 90.06 80 ARG A O 1
ATOM 666 N N . MET A 1 81 ? 12.537 -7.610 -8.282 1.00 89.00 81 MET A N 1
ATOM 667 C CA . MET A 1 81 ? 11.309 -7.210 -7.570 1.00 89.00 81 MET A CA 1
ATOM 668 C C . MET A 1 81 ? 11.436 -7.369 -6.052 1.00 89.00 81 MET A C 1
ATOM 670 O O . MET A 1 81 ? 11.074 -6.474 -5.295 1.00 89.00 81 MET A O 1
ATOM 674 N N . HIS A 1 82 ? 12.072 -8.449 -5.602 1.00 90.75 82 HIS A N 1
ATOM 675 C CA . HIS A 1 82 ? 12.335 -8.686 -4.184 1.00 90.75 82 HIS A CA 1
ATOM 676 C C . HIS A 1 82 ? 13.189 -7.581 -3.524 1.00 90.75 82 HIS A C 1
ATOM 678 O O . HIS A 1 82 ? 12.969 -7.239 -2.366 1.00 90.75 82 HIS A O 1
ATOM 684 N N . SER A 1 83 ? 14.126 -6.963 -4.255 1.00 90.69 83 SER A N 1
ATOM 685 C CA . SER A 1 83 ? 14.901 -5.831 -3.724 1.00 90.69 83 SER A CA 1
ATOM 686 C C . SER A 1 83 ? 14.038 -4.579 -3.564 1.00 90.69 83 SER A C 1
ATOM 688 O O . SER A 1 83 ? 14.190 -3.870 -2.573 1.00 90.69 83 SER A O 1
ATOM 690 N N . LEU A 1 84 ? 13.104 -4.331 -4.489 1.00 91.19 84 LEU A N 1
ATOM 691 C CA . LEU A 1 84 ? 12.146 -3.234 -4.353 1.00 91.19 84 LEU A CA 1
ATOM 692 C C . LEU A 1 84 ? 11.241 -3.440 -3.132 1.00 91.19 84 LEU A C 1
ATOM 694 O O . LEU A 1 84 ? 11.073 -2.510 -2.350 1.00 91.19 84 LEU A O 1
ATOM 698 N N . ALA A 1 85 ? 10.740 -4.660 -2.922 1.00 92.50 85 ALA A N 1
ATOM 699 C CA . ALA A 1 85 ? 9.931 -4.996 -1.750 1.00 92.50 85 ALA A CA 1
ATOM 700 C C . ALA A 1 85 ? 10.692 -4.764 -0.430 1.00 92.50 85 ALA A C 1
ATOM 702 O O . ALA A 1 85 ? 10.147 -4.178 0.502 1.00 92.50 85 ALA A O 1
ATOM 703 N N . ARG A 1 86 ? 11.979 -5.142 -0.358 1.00 92.88 86 ARG A N 1
ATOM 704 C CA . ARG A 1 86 ? 12.832 -4.856 0.812 1.00 92.88 86 ARG A CA 1
ATOM 705 C C . ARG A 1 86 ? 13.031 -3.359 1.050 1.00 92.88 86 ARG A C 1
ATOM 707 O O . ARG A 1 86 ? 12.988 -2.924 2.196 1.00 92.88 86 ARG A O 1
ATOM 714 N N . ASN A 1 87 ? 13.210 -2.573 -0.010 1.00 93.38 87 ASN A N 1
ATOM 715 C CA . ASN A 1 87 ? 13.348 -1.122 0.113 1.00 93.38 87 ASN A CA 1
ATOM 716 C C . ASN A 1 87 ? 12.051 -0.466 0.609 1.00 93.38 87 ASN A C 1
ATOM 718 O O . ASN A 1 87 ? 12.110 0.427 1.448 1.00 93.38 87 ASN A O 1
ATOM 722 N N . ILE A 1 88 ? 10.888 -0.933 0.139 1.00 94.38 88 ILE A N 1
ATOM 723 C CA . ILE A 1 88 ? 9.587 -0.477 0.650 1.00 94.38 88 ILE A CA 1
ATOM 724 C C . ILE A 1 88 ? 9.435 -0.866 2.125 1.00 94.38 88 ILE A C 1
ATOM 726 O O . ILE A 1 88 ? 9.071 -0.021 2.934 1.00 94.38 88 ILE A O 1
ATOM 730 N N . ARG A 1 89 ? 9.802 -2.097 2.507 1.00 94.81 89 ARG A N 1
ATOM 731 C CA . ARG A 1 89 ? 9.790 -2.541 3.912 1.00 94.81 89 ARG A CA 1
ATOM 732 C C . ARG A 1 89 ? 10.620 -1.635 4.818 1.00 94.81 89 ARG A C 1
ATOM 734 O O . ARG A 1 89 ? 10.163 -1.272 5.898 1.00 94.81 89 ARG A O 1
ATOM 741 N N . LEU A 1 90 ? 11.829 -1.283 4.380 1.00 95.25 90 LEU A N 1
ATOM 742 C CA . LEU A 1 90 ? 12.703 -0.376 5.119 1.00 95.25 90 LEU A CA 1
ATOM 743 C C . LEU A 1 90 ? 12.085 1.022 5.231 1.00 95.25 90 LEU A C 1
ATOM 745 O O . LEU A 1 90 ? 12.057 1.579 6.324 1.00 95.25 90 LEU A O 1
ATOM 749 N N . PHE A 1 91 ? 11.542 1.555 4.130 1.00 95.00 91 PHE A N 1
ATOM 750 C CA . PHE A 1 91 ? 10.833 2.834 4.143 1.00 95.00 91 PHE A CA 1
ATOM 751 C C . PHE A 1 91 ? 9.688 2.825 5.161 1.00 95.00 91 PHE A C 1
ATOM 753 O O . PHE A 1 91 ? 9.642 3.709 6.008 1.00 95.00 91 PHE A O 1
ATOM 760 N N . VAL A 1 92 ? 8.811 1.816 5.133 1.00 94.44 92 VAL A N 1
ATOM 761 C CA . VAL A 1 92 ? 7.661 1.741 6.048 1.00 94.44 92 VAL A CA 1
ATOM 762 C C . VAL A 1 92 ? 8.109 1.634 7.504 1.00 94.44 92 VAL A C 1
ATOM 764 O O . VAL A 1 92 ? 7.532 2.290 8.367 1.00 94.44 92 VAL A O 1
ATOM 767 N N . TYR A 1 93 ? 9.156 0.854 7.790 1.00 93.75 93 TYR A N 1
ATOM 768 C CA . TYR A 1 93 ? 9.724 0.782 9.136 1.00 93.75 93 TYR A CA 1
ATOM 769 C C . TYR A 1 93 ? 10.180 2.164 9.625 1.00 93.75 93 TYR A C 1
ATOM 771 O O . TYR A 1 93 ? 9.715 2.626 10.665 1.00 93.75 93 TYR A O 1
ATOM 779 N N . CYS A 1 94 ? 11.034 2.847 8.857 1.00 94.50 94 CYS A N 1
ATOM 780 C CA . CYS A 1 94 ? 11.543 4.171 9.216 1.00 94.50 94 CYS A CA 1
ATOM 781 C C . CYS A 1 94 ? 10.426 5.220 9.316 1.00 94.50 94 CYS 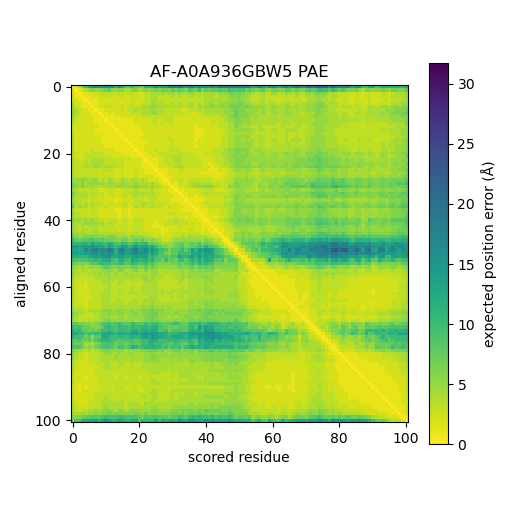A C 1
ATOM 783 O O . CYS A 1 94 ? 10.426 6.027 10.243 1.00 94.50 94 CYS A O 1
ATOM 785 N N . TYR A 1 95 ? 9.469 5.194 8.386 1.00 92.81 95 TYR A N 1
ATOM 786 C CA . TYR A 1 95 ? 8.336 6.113 8.368 1.00 92.81 95 TYR A CA 1
ATOM 787 C C . TYR A 1 95 ? 7.483 5.949 9.626 1.00 92.81 95 TYR A C 1
ATOM 789 O O . TYR A 1 95 ? 7.254 6.923 10.334 1.00 92.81 95 TYR A O 1
ATOM 797 N N . ASN A 1 96 ? 7.092 4.716 9.961 1.00 91.12 96 ASN A N 1
ATOM 798 C CA . ASN A 1 96 ? 6.273 4.442 11.141 1.00 91.12 96 ASN A CA 1
ATOM 799 C C . ASN A 1 96 ? 7.001 4.788 12.445 1.00 91.12 96 ASN A C 1
ATOM 801 O O . ASN A 1 96 ? 6.376 5.323 13.350 1.00 91.12 96 ASN A O 1
ATOM 805 N N . GLN A 1 97 ? 8.310 4.520 12.545 1.00 92.88 97 GLN A N 1
ATOM 806 C CA . GLN A 1 97 ? 9.096 4.918 13.719 1.00 92.88 97 GLN A CA 1
ATOM 807 C C . GLN A 1 97 ? 9.083 6.438 13.919 1.00 92.88 97 GLN A C 1
ATOM 809 O O . GLN A 1 97 ? 8.894 6.894 15.039 1.00 92.88 97 GLN A O 1
ATOM 814 N N . ARG A 1 98 ? 9.198 7.221 12.839 1.00 90.38 98 ARG A N 1
ATOM 815 C CA . ARG A 1 98 ? 9.118 8.688 12.900 1.00 90.38 98 ARG A CA 1
ATOM 816 C C . ARG A 1 98 ? 7.748 9.205 13.358 1.00 90.38 98 ARG A C 1
ATOM 818 O O . ARG A 1 98 ? 7.707 10.268 13.952 1.00 90.38 98 ARG A O 1
ATOM 825 N N . GLN A 1 99 ? 6.651 8.499 13.071 1.00 85.31 99 GLN A N 1
ATOM 826 C CA . GLN A 1 99 ? 5.298 8.909 13.490 1.00 85.31 99 GLN A CA 1
ATOM 827 C C . GLN A 1 99 ? 4.994 8.602 14.966 1.00 85.31 99 GLN A C 1
ATOM 829 O O . GLN A 1 99 ? 4.011 9.101 15.502 1.00 85.31 99 GLN A O 1
ATOM 834 N N . LEU A 1 100 ? 5.778 7.717 15.591 1.00 84.69 100 LEU A N 1
ATOM 835 C CA . LEU A 1 100 ? 5.600 7.288 16.983 1.00 84.69 100 LEU A CA 1
ATOM 836 C C . LEU A 1 100 ? 6.474 8.072 17.974 1.00 84.69 100 LEU A C 1
ATOM 838 O O . LEU A 1 100 ? 6.305 7.895 19.180 1.00 84.69 100 LEU A O 1
ATOM 842 N N . MET A 1 101 ? 7.419 8.868 17.467 1.00 69.94 101 MET A N 1
ATOM 843 C CA . MET A 1 101 ? 8.256 9.796 18.235 1.00 69.94 101 MET A CA 1
ATOM 844 C C . MET A 1 101 ? 7.564 11.148 18.353 1.00 69.94 101 MET A C 1
ATOM 846 O O . MET A 1 101 ? 7.599 11.708 19.468 1.00 69.94 101 MET A O 1
#

Sequence (101 aa):
MSWDVVAHRTTEALQACLERAPQAKQYYSDAFPGYDTLYYGAPYEMRNDKQETYSVEAVNADLRHYLKRLARKSRCFSRRMHSLARNIRLFVYCYNQRQLM

Solvent-accessible surface area (backbone atoms only — not comparable to full-atom values): 6485 Å² total; per-residue (Å²): 138,85,86,87,85,74,95,56,95,42,59,67,54,50,44,56,50,56,72,72,38,86,86,57,84,61,46,76,46,84,62,58,75,60,60,81,75,53,88,71,96,41,60,72,46,74,44,86,64,77,83,76,45,61,66,59,52,50,52,52,48,49,51,29,65,75,39,50,50,77,64,30,84,89,83,39,81,72,96,41,71,68,58,50,53,52,52,49,52,52,50,52,53,55,52,54,55,63,74,74,108